Protein AF-S4NH44-F1 (afdb_monomer)

Mean predicted aligned error: 4.29 Å

pLDDT: mean 90.86, std 10.01, range [50.0, 98.31]

Secondary structure (DSSP, 8-state):
----TT--S-EEESSGGGS-HHHHHGGGGGT-S-EEE---TTSPPPP-S-HHHHHTTTTS-HHHH-

Foldseek 3Di:
DPALAPPAAEAEAAQQQQDFAVVQCVVVVRVHPHYHYHHDVPDDFHDDPDPVCVVVPRRGGPVNVD

Structure (mmCIF, N/CA/C/O backbone):
data_AF-S4NH44-F1
#
_entry.id   AF-S4NH44-F1
#
loop_
_atom_site.group_PDB
_atom_site.id
_atom_site.type_symbol
_atom_site.label_atom_id
_atom_site.label_alt_id
_atom_site.label_comp_id
_atom_site.label_asym_id
_atom_site.label_entity_id
_atom_site.label_seq_id
_atom_site.pdbx_PDB_ins_code
_atom_site.Cartn_x
_atom_site.Cartn_y
_atom_site.Cartn_z
_atom_site.occupancy
_atom_site.B_iso_or_equiv
_atom_site.auth_seq_id
_atom_site.auth_comp_id
_atom_site.auth_asym_id
_atom_site.auth_atom_id
_atom_site.pdbx_PDB_model_num
ATOM 1 N N . MET A 1 1 ? 10.253 20.714 -11.880 1.00 50.00 1 MET A N 1
ATOM 2 C CA . MET A 1 1 ? 10.743 19.361 -11.529 1.00 50.00 1 MET A CA 1
ATOM 3 C C . MET A 1 1 ? 10.531 18.449 -12.733 1.00 50.00 1 MET A C 1
ATOM 5 O O . MET A 1 1 ? 9.389 18.283 -13.141 1.00 50.00 1 MET A O 1
ATOM 9 N N . ARG A 1 2 ? 11.589 17.921 -13.366 1.00 54.81 2 ARG A N 1
ATOM 10 C CA . ARG A 1 2 ? 11.440 16.897 -14.421 1.00 54.81 2 ARG A CA 1
ATOM 11 C C . ARG A 1 2 ? 11.046 15.586 -13.728 1.00 54.81 2 ARG A C 1
ATOM 13 O O . ARG A 1 2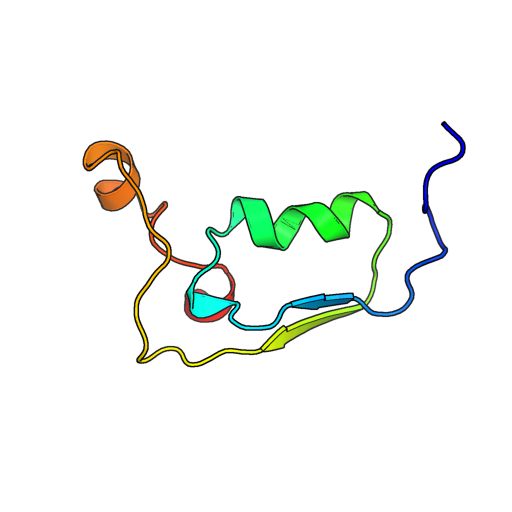 ? 11.907 14.904 -13.189 1.00 54.81 2 ARG A O 1
ATOM 20 N N . GLY A 1 3 ? 9.742 15.333 -13.622 1.00 62.69 3 GLY A N 1
ATOM 21 C CA . GLY A 1 3 ? 9.185 14.209 -12.865 1.00 62.69 3 GLY A CA 1
ATOM 22 C C . GLY A 1 3 ? 9.465 12.849 -13.507 1.00 62.69 3 GLY A C 1
ATOM 23 O O . GLY A 1 3 ? 9.698 12.758 -14.709 1.00 62.69 3 GLY A O 1
ATOM 24 N N . LEU A 1 4 ? 9.392 11.793 -12.694 1.00 69.38 4 LEU A N 1
ATOM 25 C CA . LEU A 1 4 ? 9.607 10.373 -13.024 1.00 69.38 4 LEU A CA 1
ATOM 26 C C . LEU A 1 4 ? 8.632 9.774 -14.071 1.00 69.38 4 LEU A C 1
ATOM 28 O O . LEU A 1 4 ? 8.636 8.560 -14.268 1.00 69.38 4 LEU A O 1
ATOM 32 N N . LYS A 1 5 ? 7.816 10.593 -14.751 1.00 66.50 5 LYS A N 1
ATOM 33 C CA . LYS A 1 5 ? 6.800 10.144 -15.717 1.00 66.50 5 LYS A CA 1
ATOM 34 C C . LYS A 1 5 ? 7.420 9.256 -16.800 1.00 66.50 5 LYS A C 1
ATOM 36 O O . LYS A 1 5 ? 8.388 9.654 -17.450 1.00 66.50 5 LYS A O 1
ATOM 41 N N . GLY A 1 6 ? 6.855 8.062 -16.970 1.00 70.56 6 GLY A N 1
ATOM 42 C CA . GLY A 1 6 ? 7.257 7.082 -17.980 1.00 70.56 6 GLY A CA 1
ATOM 43 C C . GLY A 1 6 ? 8.541 6.301 -17.673 1.00 70.56 6 GLY A C 1
ATOM 44 O O . GLY A 1 6 ? 9.034 5.598 -18.551 1.00 70.56 6 GLY A O 1
ATOM 45 N N . ARG A 1 7 ? 9.113 6.415 -16.462 1.00 78.81 7 ARG A N 1
ATOM 46 C CA . ARG A 1 7 ? 10.363 5.718 -16.082 1.00 78.81 7 ARG A CA 1
ATOM 47 C C . ARG A 1 7 ? 10.169 4.500 -15.185 1.00 78.81 7 ARG A C 1
ATOM 49 O O . ARG A 1 7 ? 11.093 3.703 -15.059 1.00 78.81 7 ARG A O 1
ATOM 56 N N . ILE A 1 8 ? 9.009 4.359 -14.548 1.00 90.56 8 ILE A N 1
ATOM 57 C CA . ILE A 1 8 ? 8.756 3.281 -13.589 1.00 90.56 8 ILE A CA 1
ATOM 58 C C . ILE A 1 8 ? 7.931 2.197 -14.284 1.00 90.56 8 ILE A C 1
ATOM 60 O O . ILE A 1 8 ? 6.711 2.290 -14.389 1.00 90.56 8 ILE A O 1
ATOM 64 N N . ALA A 1 9 ? 8.617 1.172 -14.789 1.00 91.38 9 ALA A N 1
ATOM 65 C CA . ALA A 1 9 ? 7.979 0.051 -15.479 1.00 91.38 9 ALA A CA 1
ATOM 66 C C . ALA A 1 9 ? 7.192 -0.869 -14.528 1.00 91.38 9 ALA A C 1
ATOM 68 O O . ALA A 1 9 ? 6.160 -1.413 -14.921 1.00 91.38 9 ALA A O 1
ATO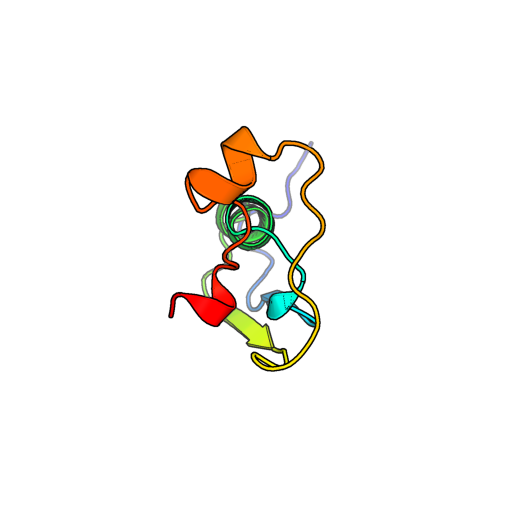M 69 N N . LEU A 1 10 ? 7.676 -1.024 -13.292 1.00 93.62 10 LEU A N 1
ATOM 70 C CA . LEU A 1 10 ? 7.095 -1.854 -12.241 1.00 93.62 10 LEU A CA 1
ATOM 71 C C . LEU A 1 10 ? 7.261 -1.149 -10.894 1.00 93.62 10 LEU A C 1
ATOM 73 O O . LEU A 1 10 ? 8.363 -0.726 -10.547 1.00 93.62 10 LEU A O 1
ATOM 77 N N . CYS A 1 11 ? 6.173 -1.041 -10.141 1.00 95.88 11 CYS A N 1
ATOM 78 C CA . CYS A 1 11 ? 6.185 -0.625 -8.747 1.00 95.88 11 CYS A CA 1
ATOM 79 C C . CYS A 1 11 ? 5.754 -1.811 -7.885 1.00 95.88 11 CYS A C 1
ATOM 81 O O . CYS A 1 11 ? 4.728 -2.428 -8.159 1.00 95.88 11 CYS A O 1
ATOM 83 N N . ILE A 1 12 ? 6.545 -2.125 -6.863 1.00 97.62 12 ILE A N 1
ATOM 84 C CA . ILE A 1 12 ? 6.226 -3.156 -5.877 1.00 97.62 12 ILE A CA 1
ATOM 85 C C . ILE A 1 12 ? 5.987 -2.443 -4.552 1.00 97.62 12 ILE A C 1
ATOM 87 O O . ILE A 1 12 ? 6.822 -1.643 -4.127 1.00 97.62 12 ILE A O 1
ATOM 91 N N . VAL A 1 13 ? 4.849 -2.721 -3.927 1.00 97.00 13 VAL A N 1
ATOM 92 C CA . VAL A 1 13 ? 4.510 -2.248 -2.586 1.00 97.00 13 VAL A CA 1
ATOM 93 C C . VAL A 1 13 ? 4.523 -3.460 -1.672 1.00 97.00 13 VAL A C 1
ATOM 95 O O . VAL A 1 13 ? 3.672 -4.335 -1.813 1.00 97.00 13 VAL A O 1
ATOM 98 N N . ASP A 1 14 ? 5.506 -3.513 -0.783 1.00 96.94 14 ASP A N 1
ATOM 99 C CA . ASP A 1 14 ? 5.561 -4.503 0.290 1.00 96.94 14 ASP A CA 1
ATOM 100 C C . ASP A 1 14 ? 4.727 -4.035 1.488 1.00 96.94 14 ASP A C 1
ATOM 102 O O . ASP A 1 14 ? 4.445 -2.839 1.617 1.00 96.94 14 ASP A O 1
ATOM 106 N N . GLU A 1 15 ? 4.317 -4.968 2.345 1.00 96.50 15 GLU A N 1
ATOM 107 C CA . GLU A 1 15 ? 3.417 -4.709 3.478 1.00 96.50 15 GLU A CA 1
ATOM 108 C C . GLU A 1 15 ? 2.128 -3.963 3.072 1.00 96.50 15 GLU A C 1
ATOM 110 O O . GLU A 1 15 ? 1.597 -3.119 3.798 1.00 96.50 15 GLU A O 1
ATOM 115 N N . ALA A 1 16 ? 1.588 -4.271 1.888 1.00 96.31 16 ALA A N 1
ATOM 116 C CA . ALA A 1 16 ? 0.462 -3.554 1.290 1.00 96.31 16 ALA A CA 1
ATOM 117 C C . ALA A 1 16 ? -0.828 -3.622 2.130 1.00 96.31 16 ALA A C 1
ATOM 119 O O . ALA A 1 16 ? -1.669 -2.729 2.030 1.00 96.31 16 ALA A O 1
ATOM 120 N N . GLY A 1 17 ? -0.963 -4.636 2.994 1.00 95.12 17 GLY A N 1
ATOM 121 C CA . GLY A 1 17 ? -2.041 -4.740 3.982 1.00 95.12 17 GLY A CA 1
ATOM 122 C C . GLY A 1 17 ? -2.032 -3.619 5.034 1.00 95.12 17 GLY A C 1
ATOM 123 O O . GLY A 1 17 ? -3.089 -3.253 5.548 1.00 95.12 17 GLY A O 1
ATOM 124 N N . GLN A 1 18 ? -0.865 -3.021 5.301 1.00 95.56 18 GLN A N 1
ATOM 125 C CA . GLN A 1 18 ? -0.680 -1.950 6.286 1.00 95.56 18 GLN A CA 1
ATOM 126 C C . GLN A 1 18 ? -0.861 -0.540 5.694 1.00 95.56 18 GLN A C 1
ATOM 128 O O . GLN A 1 18 ? -0.880 0.447 6.432 1.00 95.56 18 GLN A O 1
ATOM 133 N N . ALA A 1 19 ? -0.994 -0.416 4.372 1.00 95.12 19 ALA A N 1
ATOM 134 C CA . 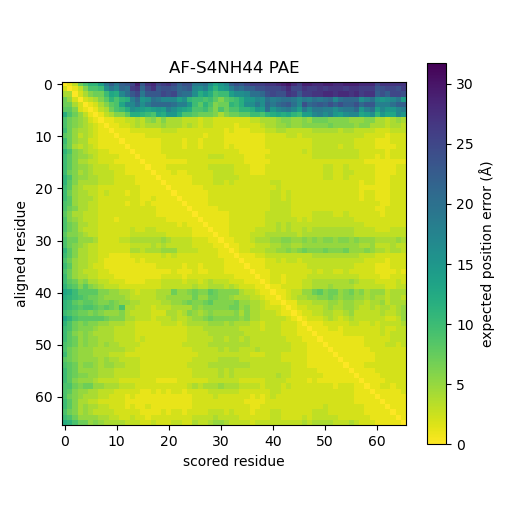ALA A 1 19 ? -1.202 0.863 3.704 1.00 95.12 19 ALA A CA 1
ATOM 135 C C . ALA A 1 19 ? -2.695 1.167 3.547 1.00 95.12 19 ALA A C 1
ATOM 137 O O . ALA A 1 19 ? -3.492 0.295 3.206 1.00 95.12 19 ALA A O 1
ATOM 138 N N . ILE A 1 20 ? -3.084 2.429 3.723 1.00 95.44 20 ILE A N 1
ATOM 139 C CA . ILE A 1 20 ? -4.448 2.845 3.371 1.00 95.44 20 ILE A CA 1
ATOM 140 C C . ILE A 1 20 ? -4.563 2.924 1.852 1.00 95.44 20 ILE A C 1
ATOM 142 O O . ILE A 1 20 ? -3.604 3.296 1.172 1.00 95.44 20 ILE A O 1
ATOM 146 N N . GLU A 1 21 ? -5.740 2.635 1.305 1.00 95.69 21 GLU A N 1
ATOM 147 C CA . GLU A 1 21 ? -5.940 2.623 -0.146 1.00 95.69 21 GLU A CA 1
ATOM 148 C C . GLU A 1 21 ? -5.389 3.880 -0.863 1.00 95.69 21 GLU A C 1
ATOM 150 O O . GLU A 1 21 ? -4.600 3.719 -1.799 1.00 95.69 21 GLU A O 1
ATOM 155 N N . PRO A 1 22 ? -5.635 5.126 -0.400 1.00 95.50 22 PRO A N 1
ATOM 156 C CA . PRO A 1 22 ? -5.068 6.312 -1.044 1.00 95.50 22 PRO A CA 1
ATOM 157 C C . PRO A 1 22 ? -3.536 6.319 -1.150 1.00 95.50 22 PRO A C 1
ATOM 159 O O . PRO A 1 22 ? -3.002 6.855 -2.118 1.00 95.50 22 PRO A O 1
ATOM 162 N N . GLN A 1 23 ? -2.817 5.719 -0.193 1.00 95.31 23 GLN A N 1
ATOM 163 C CA . GLN A 1 23 ? -1.352 5.628 -0.237 1.00 95.31 23 GLN A CA 1
ATOM 164 C C . GLN A 1 23 ? -0.891 4.702 -1.365 1.00 95.31 23 GLN A C 1
ATOM 166 O O . GLN A 1 23 ? 0.013 5.060 -2.121 1.00 95.31 23 GLN A O 1
ATOM 171 N N . THR A 1 24 ? -1.551 3.551 -1.529 1.00 95.62 24 THR A N 1
ATOM 172 C CA . THR A 1 24 ? -1.234 2.584 -2.596 1.00 95.62 24 THR A CA 1
ATOM 173 C C . THR A 1 24 ? -1.526 3.110 -4.005 1.00 95.62 24 THR A C 1
ATOM 175 O O . THR A 1 24 ? -0.965 2.600 -4.971 1.00 95.62 24 THR A O 1
ATOM 178 N N . LEU A 1 25 ? -2.343 4.163 -4.137 1.00 95.06 25 LEU A N 1
ATOM 179 C CA . LEU A 1 25 ? -2.676 4.793 -5.420 1.00 95.06 25 LEU A CA 1
ATOM 180 C C . LEU A 1 25 ? -1.673 5.873 -5.858 1.00 95.06 25 LEU A C 1
ATOM 182 O O . LEU A 1 25 ? -1.638 6.224 -7.038 1.00 95.06 25 LEU A O 1
ATOM 186 N N . ILE A 1 26 ? -0.828 6.389 -4.954 1.00 93.94 26 ILE A N 1
ATOM 187 C CA . ILE A 1 26 ? 0.163 7.434 -5.277 1.00 93.94 26 ILE A CA 1
ATOM 188 C C . ILE A 1 26 ? 1.055 7.043 -6.472 1.00 93.94 26 ILE A C 1
ATOM 190 O O . ILE A 1 26 ? 1.215 7.879 -7.368 1.00 93.94 26 ILE A O 1
ATOM 194 N N . PRO A 1 27 ? 1.598 5.809 -6.573 1.00 92.44 27 PRO A N 1
ATOM 195 C CA . PRO A 1 27 ? 2.440 5.413 -7.703 1.00 92.44 27 PRO A CA 1
ATOM 196 C C . PRO A 1 27 ? 1.747 5.515 -9.067 1.00 92.44 27 PRO A C 1
ATOM 198 O O . PRO A 1 27 ? 2.408 5.802 -10.064 1.00 92.44 27 PRO A O 1
ATOM 201 N N . LEU A 1 28 ? 0.420 5.363 -9.131 1.00 90.75 28 LEU A N 1
ATOM 202 C CA . LEU A 1 28 ? -0.337 5.470 -10.386 1.00 90.75 28 LEU A CA 1
ATOM 203 C C . LEU A 1 28 ? -0.295 6.890 -10.971 1.00 90.75 28 LEU A C 1
ATOM 205 O O . LEU A 1 28 ? -0.399 7.073 -12.181 1.00 90.75 28 LEU A O 1
ATOM 209 N N . THR A 1 29 ? -0.042 7.907 -10.140 1.00 91.38 29 THR A N 1
ATOM 210 C CA . THR A 1 29 ? 0.166 9.292 -10.601 1.00 91.38 29 THR A CA 1
ATOM 211 C C . THR A 1 29 ? 1.494 9.488 -11.353 1.00 91.38 29 THR A C 1
ATOM 213 O O . THR A 1 29 ? 1.692 10.513 -12.012 1.00 91.38 29 THR A O 1
ATOM 216 N N . LEU A 1 30 ? 2.399 8.501 -11.290 1.00 90.31 30 LEU A N 1
ATOM 217 C CA . LEU A 1 30 ? 3.728 8.517 -11.907 1.00 90.31 30 LEU A CA 1
ATOM 218 C C . LEU A 1 30 ? 3.795 7.758 -13.244 1.00 90.31 30 LEU A C 1
ATOM 220 O O . LEU A 1 30 ? 4.896 7.545 -13.752 1.00 90.31 30 LEU A O 1
ATOM 224 N N . ASP A 1 31 ? 2.646 7.402 -13.834 1.00 88.69 31 ASP A N 1
ATOM 225 C CA . ASP A 1 31 ? 2.553 6.609 -15.075 1.00 88.69 31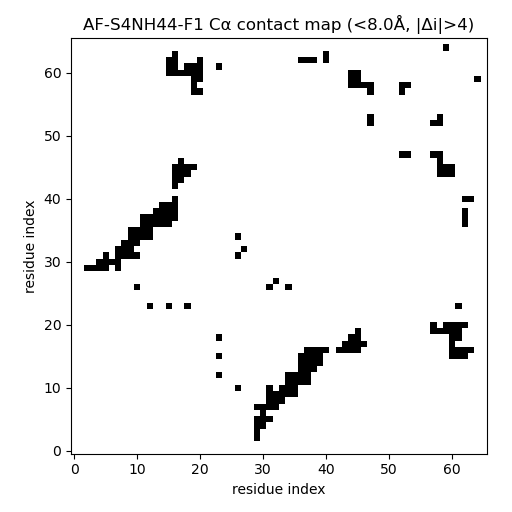 ASP A CA 1
ATO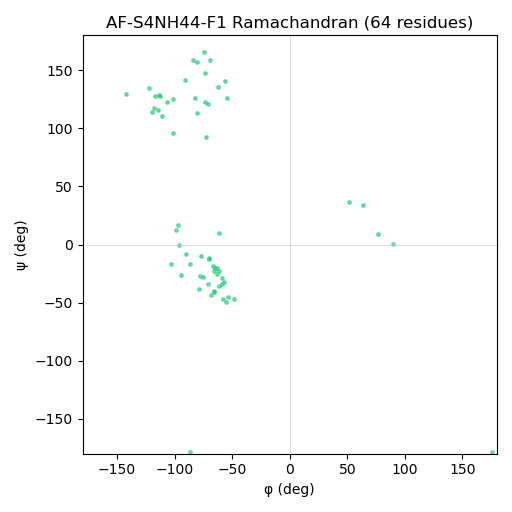M 226 C C . ASP A 1 31 ? 3.117 5.178 -14.920 1.00 88.69 31 ASP A C 1
ATOM 228 O O . ASP A 1 31 ? 3.705 4.597 -15.834 1.00 88.69 31 ASP A O 1
ATOM 232 N N . VAL A 1 32 ? 2.949 4.608 -13.721 1.00 92.62 32 VAL A N 1
ATOM 233 C CA . VAL A 1 32 ? 3.216 3.192 -13.439 1.00 92.62 32 VAL A CA 1
ATOM 234 C C . VAL A 1 32 ? 2.114 2.348 -14.071 1.00 92.62 32 VAL A C 1
ATOM 236 O O . VAL A 1 32 ? 0.943 2.511 -13.740 1.00 92.62 32 VAL A O 1
ATOM 239 N N . ARG A 1 33 ? 2.490 1.411 -14.949 1.00 89.38 33 ARG A N 1
ATOM 240 C CA . ARG A 1 33 ? 1.536 0.485 -15.592 1.00 89.38 33 ARG A CA 1
ATOM 241 C C . ARG A 1 33 ? 1.393 -0.847 -14.868 1.00 89.38 33 ARG A C 1
ATOM 243 O O . ARG A 1 33 ? 0.356 -1.485 -14.986 1.00 89.38 33 ARG A O 1
ATOM 250 N N . ASN A 1 34 ? 2.429 -1.260 -14.141 1.00 93.94 34 ASN A N 1
ATOM 251 C CA . ASN A 1 34 ? 2.437 -2.503 -13.380 1.00 93.94 34 ASN A CA 1
ATOM 252 C C . ASN A 1 34 ? 2.655 -2.170 -11.905 1.00 93.94 34 ASN A C 1
ATOM 254 O O . ASN A 1 34 ? 3.721 -1.673 -11.535 1.00 93.94 34 ASN A O 1
ATOM 258 N N . LEU A 1 35 ? 1.640 -2.428 -11.086 1.00 96.00 35 LEU A N 1
ATOM 259 C CA . LEU A 1 35 ? 1.680 -2.270 -9.638 1.00 96.00 35 LEU A CA 1
ATOM 260 C C . LEU A 1 35 ? 1.455 -3.643 -9.005 1.00 96.00 35 LEU A C 1
ATOM 262 O O . LEU A 1 35 ? 0.396 -4.237 -9.193 1.00 96.00 35 LEU A O 1
ATOM 266 N N . THR A 1 36 ? 2.444 -4.135 -8.268 1.00 97.56 36 THR A N 1
ATOM 267 C CA . THR A 1 36 ? 2.362 -5.396 -7.528 1.00 97.56 36 THR A CA 1
ATOM 268 C C . THR A 1 36 ? 2.245 -5.084 -6.045 1.00 97.56 36 THR A C 1
ATOM 270 O O . THR A 1 36 ? 3.112 -4.419 -5.482 1.00 97.56 36 THR A O 1
ATOM 273 N N . LEU A 1 37 ? 1.177 -5.569 -5.418 1.00 97.31 37 LEU A N 1
ATOM 274 C CA . LEU A 1 37 ? 0.946 -5.441 -3.984 1.00 97.31 37 LEU A CA 1
ATOM 275 C 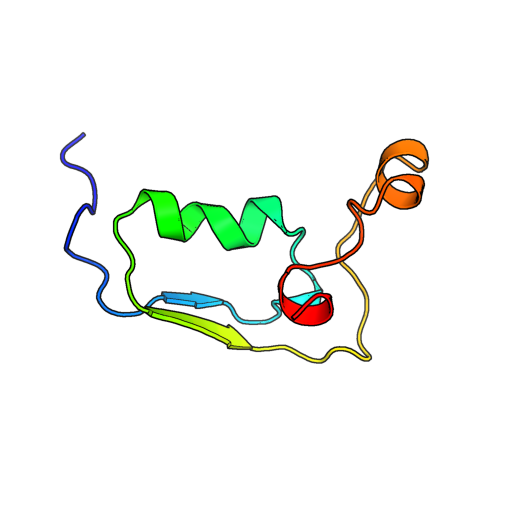C . LEU A 1 37 ? 1.312 -6.763 -3.311 1.00 97.31 37 LEU A C 1
ATOM 277 O O . LEU A 1 37 ? 0.816 -7.815 -3.711 1.00 97.31 37 LEU A O 1
ATOM 281 N N . ILE A 1 38 ? 2.189 -6.706 -2.317 1.00 97.44 38 ILE A N 1
ATOM 282 C CA . ILE A 1 38 ? 2.643 -7.858 -1.539 1.00 97.44 38 ILE A CA 1
ATOM 283 C C . ILE A 1 38 ? 2.326 -7.574 -0.077 1.00 97.44 38 ILE A C 1
ATOM 285 O O . ILE A 1 38 ? 2.548 -6.467 0.406 1.00 97.44 38 ILE A O 1
ATOM 289 N N . GLY A 1 39 ? 1.775 -8.557 0.621 1.00 94.50 39 GLY A N 1
ATOM 290 C CA . GLY A 1 39 ? 1.470 -8.446 2.038 1.00 94.50 39 GLY A CA 1
ATOM 291 C C . GLY A 1 39 ? 0.745 -9.679 2.553 1.00 94.50 39 GLY A C 1
ATOM 292 O O . GLY A 1 39 ? 0.484 -10.626 1.809 1.00 94.50 39 GLY A O 1
ATOM 293 N N . ASP A 1 40 ? 0.411 -9.640 3.835 1.00 93.19 40 ASP A N 1
ATOM 294 C CA . ASP A 1 40 ? -0.348 -10.679 4.518 1.00 93.19 40 ASP A CA 1
ATOM 295 C C . ASP A 1 40 ? -1.714 -10.115 4.953 1.00 93.19 40 ASP A C 1
ATOM 297 O O . ASP A 1 40 ? -1.760 -9.194 5.774 1.00 93.19 40 ASP A O 1
ATOM 301 N N . PRO A 1 41 ? -2.840 -10.631 4.425 1.00 80.25 41 PRO A N 1
ATOM 302 C CA . PRO A 1 41 ? -4.169 -10.126 4.763 1.00 80.25 41 PRO A CA 1
ATOM 303 C C . PRO A 1 41 ? -4.596 -10.459 6.203 1.00 80.25 41 PRO A C 1
ATOM 305 O O . PRO A 1 41 ? -5.594 -9.918 6.671 1.00 80.25 41 PRO A O 1
ATOM 308 N N . GLN A 1 42 ? -3.875 -11.340 6.909 1.00 86.94 42 GLN A N 1
ATOM 309 C CA . GLN A 1 42 ? -4.163 -11.709 8.300 1.00 86.94 42 GLN A CA 1
ATOM 310 C C . GLN A 1 42 ? -3.335 -10.919 9.329 1.00 86.94 42 GLN A C 1
ATOM 312 O O . GLN A 1 42 ? -3.504 -11.125 10.533 1.00 86.94 42 GLN A O 1
ATOM 317 N N . GLN A 1 43 ? -2.457 -10.012 8.887 1.00 91.00 43 GLN A N 1
ATOM 318 C CA . GLN A 1 43 ? -1.678 -9.133 9.766 1.00 91.00 43 GLN A CA 1
ATOM 319 C C . GLN A 1 43 ? -2.421 -7.837 10.133 1.00 91.00 43 GLN A C 1
ATOM 321 O O . GLN A 1 43 ? -3.591 -7.637 9.806 1.00 91.00 43 GLN A O 1
ATOM 326 N N . LEU A 1 44 ? -1.757 -6.969 10.906 1.00 89.12 44 LEU A N 1
ATOM 327 C CA . LEU A 1 44 ? -2.342 -5.720 11.393 1.00 89.12 44 LEU A CA 1
ATOM 328 C C . LEU A 1 44 ? -2.712 -4.785 10.224 1.00 89.12 44 LEU A C 1
ATOM 330 O O . LEU A 1 44 ? -1.896 -4.593 9.325 1.00 89.12 44 LEU A O 1
ATOM 334 N N . PRO A 1 45 ? -3.899 -4.149 10.247 1.00 87.75 45 PRO A N 1
ATOM 335 C CA . PRO A 1 45 ? 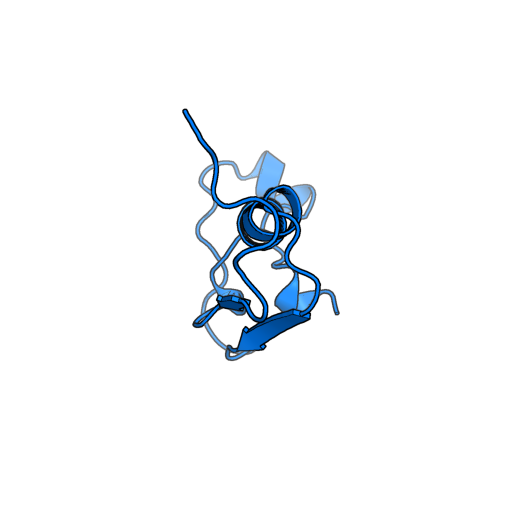-4.271 -3.160 9.243 1.00 87.75 45 PRO A CA 1
ATOM 336 C C . PRO A 1 45 ? -3.520 -1.840 9.457 1.00 87.75 45 PRO A C 1
ATOM 338 O O . PRO A 1 45 ? -2.991 -1.561 10.539 1.00 87.75 45 PRO A O 1
ATOM 341 N N . GLY A 1 46 ? -3.558 -0.974 8.444 1.00 87.44 46 GLY A N 1
ATOM 342 C CA . GLY A 1 46 ? -2.999 0.371 8.534 1.00 87.44 46 GLY A CA 1
ATOM 343 C C . GLY A 1 46 ? -3.573 1.199 9.688 1.00 87.44 46 GLY A C 1
ATOM 344 O O . GLY A 1 46 ? -4.773 1.179 9.987 1.00 87.44 46 GLY A O 1
ATOM 345 N N . TYR A 1 47 ? -2.708 1.968 10.353 1.00 91.75 47 TYR A N 1
ATOM 346 C CA . TYR A 1 47 ? -3.122 2.805 11.475 1.00 91.75 47 TYR A CA 1
ATOM 347 C C . TYR A 1 47 ? -3.971 3.994 11.008 1.00 91.75 47 TYR A C 1
ATOM 349 O O . TYR A 1 47 ? -3.512 4.867 10.274 1.00 91.75 47 TYR A O 1
ATOM 357 N N . ILE A 1 48 ? -5.198 4.078 11.523 1.00 95.31 48 ILE A N 1
ATOM 358 C CA . ILE A 1 48 ? -6.083 5.235 11.353 1.00 95.31 48 ILE A CA 1
ATOM 359 C C . ILE A 1 48 ? -6.359 5.862 12.722 1.00 95.31 48 ILE A C 1
ATOM 361 O O . ILE A 1 48 ? -6.816 5.187 13.645 1.00 95.31 48 ILE A O 1
ATOM 365 N N . GLN A 1 49 ? -6.148 7.171 12.856 1.00 96.94 49 GLN A N 1
ATOM 366 C CA . GLN A 1 49 ? -6.454 7.884 14.103 1.00 96.94 49 GLN A CA 1
ATOM 367 C C . GLN A 1 49 ? -7.956 8.193 14.244 1.00 96.94 49 GLN A C 1
ATOM 369 O O . GLN A 1 49 ? -8.523 8.116 15.330 1.00 96.94 49 GLN A O 1
ATOM 374 N N . SER A 1 50 ? -8.623 8.549 13.143 1.00 97.69 50 SER A N 1
ATOM 375 C CA . SER A 1 50 ? -10.037 8.939 13.148 1.00 97.69 50 SER A CA 1
ATOM 376 C C . SER A 1 50 ? -10.956 7.719 13.161 1.00 97.69 50 SER A C 1
ATOM 378 O O . SER A 1 50 ? -11.065 7.005 12.163 1.00 97.69 50 SER A O 1
ATOM 380 N N . GLN A 1 51 ? -11.691 7.517 14.259 1.00 97.00 51 GLN A N 1
ATOM 381 C CA . GLN A 1 51 ? -12.687 6.444 14.335 1.00 97.00 51 GLN A CA 1
ATOM 382 C C . GLN A 1 51 ? -13.797 6.618 13.291 1.00 97.00 51 GLN A C 1
ATOM 384 O O . GLN A 1 51 ? -14.242 5.643 12.694 1.00 97.00 51 GLN A O 1
ATOM 389 N N . ARG A 1 52 ? -14.192 7.866 13.003 1.00 98.31 52 ARG A N 1
ATOM 390 C CA . ARG A 1 52 ? -15.131 8.162 11.916 1.00 98.31 52 ARG A CA 1
ATOM 391 C C . ARG A 1 52 ? -14.596 7.645 10.581 1.00 98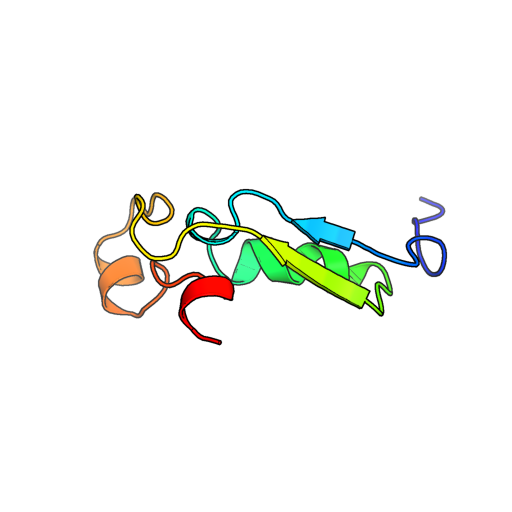.31 52 ARG A C 1
ATOM 393 O O . ARG A 1 52 ? -15.333 6.994 9.855 1.00 98.31 52 ARG A O 1
ATOM 400 N N . ALA A 1 53 ? -13.329 7.906 10.265 1.00 97.38 53 ALA A N 1
ATOM 401 C CA . ALA A 1 53 ? -12.741 7.457 9.007 1.00 97.38 53 ALA A CA 1
ATOM 402 C C . ALA A 1 53 ? -12.643 5.925 8.923 1.00 97.38 53 ALA A C 1
ATOM 404 O O . ALA A 1 53 ? -12.977 5.365 7.882 1.00 97.38 53 ALA A O 1
ATOM 405 N N . LYS A 1 54 ? -12.280 5.245 10.026 1.00 95.19 54 LYS A N 1
ATOM 406 C CA . LYS A 1 54 ? -12.335 3.771 10.113 1.00 95.19 54 LYS A CA 1
ATOM 407 C C . LYS A 1 54 ? -13.730 3.238 9.799 1.00 95.19 54 LYS A C 1
ATOM 409 O O . LYS A 1 54 ? -13.866 2.363 8.956 1.00 95.19 54 LYS A O 1
ATOM 414 N N . ASN A 1 55 ? -14.759 3.804 10.432 1.00 96.75 55 ASN A N 1
ATOM 415 C CA . ASN A 1 55 ? -16.150 3.378 10.250 1.00 96.75 55 ASN A CA 1
ATOM 416 C C . ASN A 1 55 ? -16.671 3.621 8.821 1.00 96.75 55 ASN A C 1
ATOM 418 O O . ASN A 1 55 ? -17.645 2.998 8.417 1.00 96.75 55 ASN A O 1
ATOM 422 N N . HIS A 1 56 ? -16.032 4.519 8.066 1.00 97.06 56 HIS A N 1
ATOM 423 C CA . HIS A 1 56 ? -16.317 4.775 6.653 1.00 97.06 56 HIS A CA 1
ATOM 424 C C . HIS A 1 56 ? -15.367 4.032 5.696 1.00 97.06 56 HIS A C 1
ATOM 426 O O . HIS A 1 56 ? -15.286 4.393 4.527 1.00 97.06 56 HIS A O 1
ATOM 432 N N . GLY A 1 57 ? -14.649 3.012 6.173 1.00 94.62 57 GLY A N 1
ATOM 433 C CA . GLY A 1 57 ? -13.865 2.111 5.325 1.00 94.62 57 GLY A CA 1
ATOM 434 C C . GLY A 1 57 ? -12.421 2.539 5.060 1.00 94.62 57 GLY A C 1
ATOM 435 O O . GLY A 1 57 ? -11.698 1.798 4.413 1.00 94.62 57 GLY A O 1
ATOM 436 N N . LEU A 1 58 ? -11.931 3.667 5.599 1.00 95.50 58 LEU A N 1
ATOM 437 C CA . LEU A 1 58 ? -10.542 4.103 5.348 1.00 95.50 58 LEU A CA 1
ATOM 438 C C . LEU A 1 58 ? -9.484 3.121 5.893 1.00 95.50 58 LEU A C 1
ATOM 440 O O . LEU A 1 58 ? -8.329 3.175 5.485 1.00 95.50 58 LEU A O 1
ATOM 444 N N . GLY A 1 59 ? -9.862 2.267 6.849 1.00 93.00 59 GLY A N 1
ATOM 445 C CA . GLY A 1 59 ? -8.974 1.245 7.409 1.00 93.00 59 GLY A CA 1
ATOM 446 C C . GLY A 1 59 ? -8.782 0.017 6.516 1.00 93.00 59 GLY A C 1
ATOM 447 O O . GLY A 1 59 ? -7.926 -0.804 6.826 1.00 93.00 59 GLY A O 1
ATOM 448 N N . GLU A 1 60 ? -9.562 -0.122 5.445 1.00 93.81 60 GLU A N 1
ATOM 449 C CA . GLU A 1 60 ? -9.389 -1.187 4.463 1.00 93.81 60 GLU A CA 1
ATOM 450 C C . GLU A 1 60 ? -8.297 -0.784 3.458 1.00 93.81 60 GLU A C 1
ATOM 452 O O . GLU A 1 60 ? -8.315 0.311 2.887 1.00 93.81 60 GLU A O 1
ATOM 457 N N . SER A 1 61 ? -7.297 -1.646 3.284 1.00 95.69 61 SER A N 1
ATOM 458 C CA . SER A 1 61 ? -6.239 -1.446 2.294 1.00 95.69 61 SER A CA 1
ATOM 459 C C . SER A 1 61 ? -6.718 -1.864 0.903 1.00 95.69 61 SER A C 1
ATOM 461 O O . SER A 1 61 ? -7.592 -2.720 0.763 1.00 95.69 61 SER A O 1
ATOM 463 N N . LEU A 1 62 ? -6.088 -1.330 -0.150 1.00 96.00 62 LEU A N 1
ATOM 464 C CA . LEU A 1 62 ? -6.348 -1.788 -1.522 1.00 96.00 62 LEU A CA 1
ATOM 465 C C . LEU A 1 62 ? -6.053 -3.287 -1.683 1.00 96.00 62 LEU A C 1
ATOM 467 O O . LEU A 1 62 ? -6.738 -3.968 -2.434 1.00 96.00 62 LEU A O 1
ATOM 471 N N . PHE A 1 63 ? -5.040 -3.785 -0.969 1.00 95.94 63 PHE A N 1
ATOM 472 C CA . PHE A 1 63 ? -4.656 -5.193 -0.967 1.00 95.94 63 PHE A CA 1
ATOM 473 C C . PHE A 1 63 ? -5.735 -6.096 -0.360 1.00 95.94 63 PHE A C 1
ATOM 475 O O . PHE A 1 63 ? -5.981 -7.1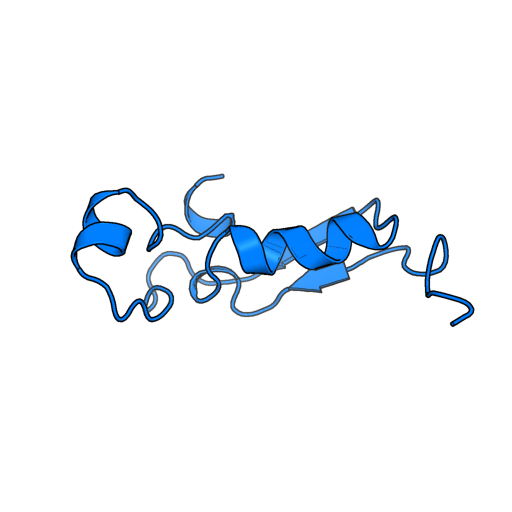65 -0.895 1.00 95.94 63 PHE A O 1
ATOM 482 N N . ALA A 1 64 ? -6.384 -5.674 0.730 1.00 93.56 64 ALA A N 1
ATOM 483 C CA . ALA A 1 64 ? -7.454 -6.453 1.355 1.00 93.56 64 ALA A CA 1
ATOM 484 C C . ALA A 1 64 ? -8.777 -6.396 0.569 1.00 93.56 64 ALA A C 1
ATOM 486 O O . ALA A 1 64 ? -9.575 -7.326 0.653 1.00 93.56 64 ALA A O 1
ATOM 487 N N . ARG A 1 65 ? -9.013 -5.306 -0.174 1.00 93.88 65 ARG A N 1
ATOM 488 C CA . ARG A 1 65 ? -10.249 -5.087 -0.940 1.00 93.88 65 ARG A CA 1
ATOM 489 C C . ARG A 1 65 ? -10.308 -5.864 -2.265 1.00 93.88 65 ARG A C 1
ATOM 491 O O . ARG A 1 65 ? -11.407 -6.075 -2.782 1.00 93.88 65 ARG A O 1
ATOM 498 N N . LEU A 1 66 ? -9.158 -6.179 -2.864 1.00 92.56 66 LEU A N 1
ATOM 499 C CA . LEU A 1 66 ? -9.033 -6.894 -4.146 1.00 92.56 66 LEU A CA 1
ATOM 500 C C . LEU A 1 66 ? -8.931 -8.407 -3.936 1.00 92.56 66 LEU A C 1
ATOM 502 O O . LEU A 1 66 ? -9.533 -9.127 -4.763 1.00 92.56 66 LEU A O 1
#

Sequence (66 aa):
MRGLKGRIALCIVDEAGQAIEPQTLIPLTLDVRNLTLIGDPQQLPGYIQSQRAKNHGLGESLFARL

Nearest PDB structures (foldseek):
  8ftm-assembly1_A  TM=9.570E-01  e=4.801E-04  Thermochaetoides thermophila DSM 1495
  8ftm-assembly2_B  TM=9.489E-01  e=7.832E-04  Thermochaetoides thermophila DSM 1495
  2xzl-assembly1_A  TM=9.450E-01  e=1.191E-03  Saccharomyces cerevisiae
  2gk6-assembly2_B  TM=9.590E-01  e=1.690E-03  Homo sapiens
  8ran-assembly1_O  TM=9.323E-01  e=4.821E-03  Saccharomyces cerevisiae

InterPro domains:
  IPR027417 P-loop containing nucleoside triphosphate hydrolase [G3DSA:3.40.50.300] (2-66)
  IPR027417 P-loop containing nucleoside triphosphate hydrolase [SSF52540] (2-66)
  IPR041677 DNA2/NAM7 helicase, helicase domain [PF13086] (4-50)
  IPR045055 DNA2/NAM7-like helicase [PTHR10887] (9-66)

Radius of gyration: 13.34 Å; Cα contacts (8 Å, |Δi|>4): 106; chains: 1; bounding box: 28×31×32 Å

Organism: NCBI:txid116150

Solvent-accessible surface area (backbone atoms only — not comparable to full-atom values): 3964 Å² total; per-residue (Å²): 131,93,67,66,63,76,68,42,72,65,44,77,39,71,56,25,26,42,34,35,34,74,65,73,50,53,59,57,79,36,56,38,82,36,76,46,77,38,63,53,83,87,56,74,59,25,92,68,88,48,64,69,46,44,77,70,52,54,44,50,11,54,60,68,76,106